Protein AF-A0A351Q519-F1 (afdb_monomer_lite)

Radius of gyration: 12.64 Å; chains: 1; bounding box: 33×24×26 Å

Structure (mmCIF, N/CA/C/O backbone):
data_AF-A0A351Q519-F1
#
_entry.id   AF-A0A351Q519-F1
#
loop_
_atom_site.group_PDB
_atom_site.id
_atom_site.type_symbol
_atom_site.label_atom_id
_atom_site.label_alt_id
_atom_site.label_comp_id
_atom_site.label_asym_id
_atom_site.label_entity_id
_atom_site.label_seq_id
_atom_site.pdbx_PDB_ins_code
_at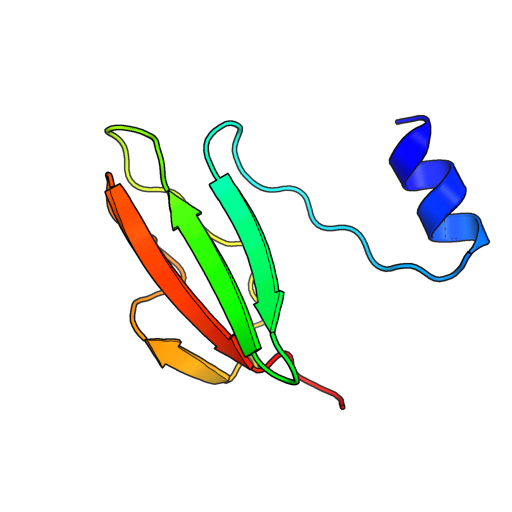om_site.Cartn_x
_atom_site.Cartn_y
_atom_site.Cartn_z
_atom_site.occupancy
_atom_site.B_iso_or_equiv
_atom_site.auth_seq_id
_atom_site.auth_comp_id
_atom_site.auth_asym_id
_atom_site.auth_atom_id
_atom_site.pdbx_PDB_model_num
ATOM 1 N N . ASP A 1 1 ? -13.998 13.568 -5.677 1.00 77.81 1 ASP A N 1
ATOM 2 C CA . ASP A 1 1 ? -13.751 12.145 -5.373 1.00 77.81 1 ASP A CA 1
ATOM 3 C C . ASP A 1 1 ? -15.039 11.356 -5.190 1.00 77.81 1 ASP A C 1
ATOM 5 O O . ASP A 1 1 ? -15.493 11.160 -4.070 1.00 77.81 1 ASP A O 1
ATOM 9 N N . PHE A 1 2 ? -15.628 10.895 -6.294 1.00 95.31 2 PHE A N 1
ATOM 10 C CA . PHE A 1 2 ? -16.895 10.156 -6.274 1.00 95.31 2 PHE A CA 1
ATOM 11 C C . PHE A 1 2 ? -16.827 8.881 -5.410 1.00 95.31 2 PHE A C 1
ATOM 13 O O . PHE A 1 2 ? -17.652 8.689 -4.522 1.00 95.31 2 PHE A O 1
ATOM 20 N N . PHE A 1 3 ? -15.799 8.044 -5.603 1.00 94.69 3 PHE A N 1
ATOM 21 C CA . PHE A 1 3 ? -15.663 6.790 -4.852 1.00 94.69 3 PHE A CA 1
ATOM 22 C C . PHE A 1 3 ? -15.359 7.002 -3.369 1.00 94.69 3 PHE A C 1
ATOM 24 O O . PHE A 1 3 ? -15.945 6.327 -2.530 1.00 94.69 3 PHE A O 1
ATOM 31 N N . GLN A 1 4 ? -14.500 7.969 -3.028 1.00 95.12 4 GLN A N 1
ATOM 32 C CA . GLN A 1 4 ? -14.208 8.276 -1.626 1.00 95.12 4 GLN A CA 1
ATOM 33 C C . GLN A 1 4 ? -15.474 8.693 -0.873 1.00 95.12 4 GLN A C 1
ATOM 35 O O . GLN A 1 4 ? -15.702 8.222 0.235 1.00 95.12 4 GLN A O 1
ATOM 40 N N . GLN A 1 5 ? -16.309 9.544 -1.476 1.00 96.62 5 GLN A N 1
ATOM 41 C CA . GLN A 1 5 ? -17.557 9.997 -0.856 1.00 96.62 5 GLN A CA 1
ATOM 42 C C . GLN A 1 5 ? -18.511 8.830 -0.579 1.00 96.62 5 GLN A C 1
ATOM 44 O O . GLN A 1 5 ? -19.107 8.764 0.493 1.00 96.62 5 GLN A O 1
ATOM 49 N N . TYR A 1 6 ? -18.615 7.882 -1.509 1.00 97.38 6 TYR A N 1
ATOM 50 C CA . TYR A 1 6 ? -19.461 6.704 -1.328 1.00 97.38 6 TYR A CA 1
ATOM 51 C C . TYR A 1 6 ? -18.913 5.758 -0.247 1.00 97.38 6 TYR A C 1
ATOM 53 O O . TYR A 1 6 ? -19.667 5.267 0.591 1.00 97.38 6 TYR A O 1
ATOM 61 N N . CYS A 1 7 ? -17.591 5.556 -0.201 1.00 97.12 7 CYS A N 1
ATOM 62 C CA . CYS A 1 7 ? -16.944 4.790 0.866 1.00 97.12 7 CYS A CA 1
ATOM 63 C C . CYS A 1 7 ? -17.164 5.430 2.242 1.00 97.12 7 CYS A C 1
ATOM 65 O O . CYS A 1 7 ? -17.502 4.726 3.189 1.00 97.12 7 CYS A O 1
ATOM 67 N N . GLN A 1 8 ? -17.058 6.758 2.346 1.00 95.94 8 GLN A N 1
ATOM 68 C CA . GLN A 1 8 ? -17.328 7.488 3.588 1.00 95.94 8 GLN A CA 1
ATOM 69 C C . GLN A 1 8 ? -18.765 7.271 4.080 1.00 95.94 8 GLN A C 1
ATOM 71 O O . GLN A 1 8 ? -18.966 7.011 5.262 1.00 95.94 8 GLN A O 1
ATOM 76 N N . GLN A 1 9 ? -19.757 7.307 3.185 1.00 97.00 9 GLN A N 1
ATOM 77 C CA . GLN A 1 9 ? -21.157 7.011 3.529 1.00 97.00 9 GLN A CA 1
ATOM 78 C C . GLN A 1 9 ? -21.360 5.568 4.018 1.00 97.00 9 GLN A C 1
ATOM 80 O O . GLN A 1 9 ? -22.255 5.310 4.818 1.00 97.00 9 GLN A O 1
ATOM 85 N N . ALA A 1 10 ? -20.527 4.638 3.552 1.00 97.12 10 ALA A N 1
ATOM 86 C CA . ALA A 1 10 ? -20.547 3.232 3.942 1.00 97.12 10 ALA A CA 1
ATOM 87 C C . ALA A 1 10 ? -19.622 2.901 5.132 1.00 97.12 10 ALA A C 1
ATOM 89 O O . ALA A 1 10 ? -19.460 1.725 5.451 1.00 97.12 10 ALA A O 1
ATOM 90 N N . ASN A 1 11 ? -19.007 3.901 5.781 1.00 95.12 11 ASN A N 1
ATOM 91 C CA . ASN A 1 11 ? -17.985 3.717 6.823 1.00 95.12 11 ASN A CA 1
ATOM 92 C C . ASN A 1 11 ? -16.795 2.842 6.380 1.00 95.12 11 ASN A C 1
ATOM 94 O O . ASN A 1 11 ? -16.195 2.129 7.181 1.00 95.12 11 ASN A O 1
ATOM 98 N N . ILE A 1 12 ? -16.443 2.899 5.096 1.00 93.00 12 ILE A N 1
ATOM 99 C CA . ILE A 1 12 ? -15.263 2.242 4.540 1.00 93.00 12 ILE A CA 1
ATOM 100 C C . ILE A 1 12 ? -14.120 3.255 4.549 1.00 93.00 12 ILE A C 1
ATOM 102 O O . ILE A 1 12 ? -14.170 4.273 3.852 1.00 93.00 12 ILE A O 1
ATOM 106 N N . GLN A 1 13 ? -13.081 2.975 5.333 1.00 88.56 13 GLN A N 1
ATOM 107 C CA . GLN A 1 13 ? -11.878 3.800 5.369 1.00 88.56 13 GLN A CA 1
ATOM 108 C C . GLN A 1 13 ? -11.153 3.747 4.018 1.00 88.56 13 GLN A C 1
ATOM 110 O O . GLN A 1 13 ? -10.976 2.685 3.422 1.00 88.56 13 GLN A O 1
ATOM 115 N N . THR A 1 14 ? -10.719 4.909 3.533 1.00 91.44 14 THR A N 1
ATOM 116 C CA . THR A 1 14 ? -9.965 5.042 2.282 1.00 91.44 14 THR A CA 1
ATOM 117 C C . THR A 1 14 ? -8.631 5.714 2.541 1.00 91.44 14 THR A C 1
ATOM 119 O O . THR A 1 14 ? -8.573 6.688 3.290 1.00 91.44 14 THR A O 1
ATOM 122 N N . PHE A 1 15 ? -7.599 5.268 1.837 1.00 89.62 15 PHE A N 1
ATOM 123 C CA . PHE A 1 15 ? -6.257 5.832 1.903 1.00 89.62 15 PHE A CA 1
ATOM 124 C C . PHE A 1 15 ? -5.874 6.432 0.553 1.00 89.62 15 PHE A C 1
ATOM 126 O O . PHE A 1 15 ? -6.338 5.986 -0.501 1.00 89.62 15 PHE A O 1
ATOM 133 N N . ARG A 1 16 ? -5.021 7.454 0.587 1.00 92.06 16 ARG A N 1
ATOM 134 C CA . ARG A 1 16 ? -4.429 8.060 -0.606 1.00 92.06 16 ARG A CA 1
ATOM 135 C C . ARG A 1 16 ? -2.972 7.646 -0.678 1.00 92.06 16 ARG A C 1
ATOM 137 O O . ARG A 1 16 ? -2.166 8.106 0.119 1.00 92.06 16 ARG A O 1
ATOM 144 N N . PHE A 1 17 ? -2.666 6.769 -1.622 1.00 94.62 17 PHE A N 1
ATOM 1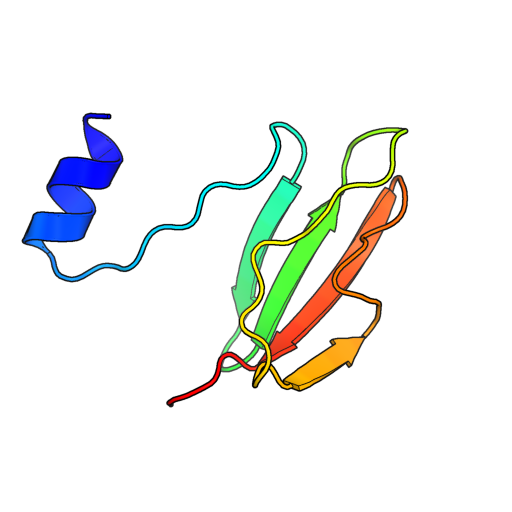45 C CA . PHE A 1 17 ? -1.298 6.388 -1.938 1.00 94.62 17 PHE A CA 1
ATOM 146 C C . PHE A 1 17 ? -0.821 7.126 -3.191 1.00 94.62 17 PHE A C 1
ATOM 148 O O . PHE A 1 17 ? -1.637 7.695 -3.924 1.00 94.62 17 PHE A O 1
ATOM 155 N N . GLY A 1 18 ? 0.488 7.098 -3.443 1.00 94.81 18 GLY A N 1
ATOM 156 C CA . GLY A 1 18 ? 1.027 7.531 -4.728 1.00 94.81 18 GLY A CA 1
ATOM 157 C C . GLY A 1 18 ? 0.542 6.649 -5.884 1.00 94.81 18 GLY A C 1
ATOM 158 O O . GLY A 1 18 ? 0.044 5.538 -5.682 1.00 94.81 18 GLY A O 1
ATOM 159 N N . GLU A 1 19 ? 0.654 7.173 -7.106 1.00 96.69 19 GLU A N 1
ATOM 160 C CA . GLU A 1 19 ? 0.020 6.629 -8.319 1.00 96.69 19 GLU A CA 1
ATOM 161 C C . GLU A 1 19 ? 0.381 5.165 -8.610 1.00 96.69 19 GLU A C 1
ATOM 163 O O . GLU A 1 19 ? -0.462 4.405 -9.094 1.00 96.69 19 GLU A O 1
ATOM 168 N N . ASP A 1 20 ? 1.588 4.744 -8.232 1.00 98.12 20 ASP A N 1
ATOM 169 C CA . ASP A 1 20 ? 2.129 3.411 -8.514 1.00 98.12 20 ASP A CA 1
ATOM 170 C C . ASP A 1 20 ? 2.079 2.446 -7.324 1.00 98.12 20 ASP A C 1
ATOM 172 O O . ASP A 1 20 ? 2.538 1.305 -7.420 1.00 98.12 20 ASP A O 1
ATOM 176 N N . ILE A 1 21 ? 1.491 2.867 -6.203 1.00 98.31 21 ILE A N 1
ATOM 177 C CA . ILE A 1 21 ? 1.258 1.976 -5.069 1.00 98.31 21 ILE A CA 1
ATOM 178 C C . ILE A 1 21 ? -0.032 1.194 -5.293 1.00 98.31 21 ILE A C 1
ATOM 180 O O . ILE A 1 21 ? -1.094 1.746 -5.601 1.00 98.31 21 ILE A O 1
ATOM 184 N N . ARG A 1 22 ? 0.037 -0.123 -5.108 1.00 98.12 22 ARG A N 1
ATOM 185 C CA . ARG A 1 22 ? -1.143 -0.993 -5.047 1.00 98.12 22 ARG A CA 1
ATOM 186 C C . ARG A 1 22 ? -1.178 -1.704 -3.714 1.00 98.12 22 ARG A C 1
ATOM 188 O O . ARG A 1 22 ? -0.148 -2.158 -3.225 1.00 98.12 22 ARG A O 1
ATOM 195 N N . VAL A 1 23 ? -2.376 -1.803 -3.151 1.00 96.94 23 VAL A N 1
ATOM 196 C CA . VAL A 1 23 ? -2.589 -2.382 -1.829 1.00 96.94 23 VAL A CA 1
ATOM 197 C C . VAL A 1 23 ? -3.624 -3.491 -1.900 1.00 96.94 23 VAL A C 1
ATOM 199 O O . VAL A 1 23 ? -4.649 -3.348 -2.566 1.00 96.94 23 VAL A O 1
ATOM 202 N N . CYS A 1 24 ? -3.364 -4.593 -1.204 1.00 96.31 24 CYS A N 1
ATOM 203 C CA . CYS A 1 24 ? -4.347 -5.641 -0.971 1.00 96.31 24 CYS A CA 1
ATOM 204 C C . CYS A 1 24 ? -4.289 -6.132 0.478 1.00 96.31 24 CYS A C 1
ATOM 206 O O . CYS A 1 24 ? -3.259 -6.042 1.145 1.00 96.31 24 CYS A O 1
ATOM 208 N N . GLN A 1 25 ? -5.411 -6.653 0.967 1.00 94.56 25 GLN A N 1
ATOM 209 C CA . GLN A 1 25 ? -5.524 -7.221 2.306 1.00 94.56 25 GLN A CA 1
ATOM 210 C C . GLN A 1 25 ? -5.676 -8.742 2.216 1.00 94.56 25 GLN A C 1
ATOM 212 O O . GLN A 1 25 ? -6.438 -9.250 1.390 1.00 94.56 25 GLN A O 1
ATOM 217 N N . ARG A 1 26 ? -4.978 -9.475 3.088 1.00 95.81 26 ARG A N 1
ATOM 218 C CA . ARG A 1 26 ? -5.127 -10.926 3.260 1.00 95.81 26 ARG A CA 1
ATOM 219 C C . ARG A 1 26 ? -5.211 -11.257 4.745 1.00 95.81 26 ARG A C 1
ATOM 221 O O . ARG A 1 26 ? -4.189 -11.334 5.422 1.00 95.81 26 ARG A O 1
ATOM 228 N N . GLY A 1 27 ? -6.429 -11.488 5.231 1.00 94.75 27 GLY A N 1
ATOM 229 C CA . GLY A 1 27 ? -6.679 -11.642 6.664 1.00 94.75 27 GLY A CA 1
ATOM 230 C C . GLY A 1 27 ? -6.435 -10.325 7.399 1.00 94.75 27 GLY A C 1
ATOM 231 O O . GLY A 1 27 ? -6.962 -9.287 7.006 1.00 94.75 27 GLY A O 1
ATOM 232 N N . ASP A 1 28 ? -5.613 -10.370 8.439 1.00 93.44 28 ASP A N 1
ATOM 233 C CA . ASP A 1 28 ? -5.203 -9.228 9.262 1.00 93.44 28 ASP A CA 1
ATOM 234 C C . ASP A 1 28 ? -3.962 -8.495 8.720 1.00 93.44 2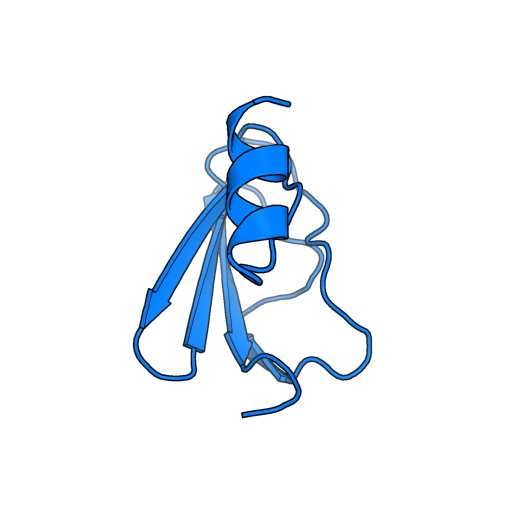8 ASP A C 1
ATOM 236 O O . ASP A 1 28 ? -3.449 -7.588 9.368 1.00 93.44 28 ASP A O 1
ATOM 240 N N . LEU A 1 29 ? -3.461 -8.882 7.543 1.00 95.06 29 LEU A N 1
ATOM 241 C CA . LEU A 1 29 ? -2.290 -8.271 6.920 1.00 95.06 29 LEU A CA 1
ATOM 242 C C . LEU A 1 29 ? -2.672 -7.424 5.713 1.00 95.06 29 LEU A C 1
ATOM 244 O O . LEU A 1 29 ? -3.475 -7.840 4.874 1.00 95.06 29 LEU A O 1
ATOM 248 N N . ILE A 1 30 ? -2.013 -6.279 5.586 1.00 95.94 30 ILE A N 1
ATOM 249 C CA . ILE A 1 30 ? -2.055 -5.414 4.415 1.00 95.94 30 ILE A CA 1
ATOM 250 C C . ILE A 1 30 ? -0.698 -5.481 3.711 1.00 95.94 30 ILE A C 1
ATOM 252 O O . ILE A 1 30 ? 0.348 -5.427 4.353 1.00 95.94 30 ILE A O 1
ATOM 256 N N . PHE A 1 31 ? -0.734 -5.613 2.388 1.00 97.94 31 PHE A N 1
ATOM 257 C CA . PHE A 1 31 ? 0.424 -5.657 1.502 1.00 97.94 31 PHE A CA 1
ATOM 258 C C . PHE A 1 31 ? 0.391 -4.424 0.607 1.00 97.94 31 PHE A C 1
ATOM 260 O O . PHE A 1 31 ? -0.595 -4.230 -0.102 1.00 97.94 31 PHE A O 1
ATOM 267 N N . ALA A 1 32 ? 1.460 -3.631 0.604 1.00 98.25 32 ALA A N 1
ATOM 268 C CA . ALA A 1 32 ? 1.691 -2.588 -0.387 1.00 98.25 32 ALA A CA 1
ATOM 269 C C . ALA A 1 32 ? 2.819 -2.998 -1.330 1.00 98.25 32 ALA A C 1
ATOM 271 O O . ALA A 1 32 ? 3.864 -3.473 -0.888 1.00 98.25 32 ALA A O 1
ATOM 272 N N . PHE A 1 33 ? 2.602 -2.766 -2.618 1.00 98.56 33 PHE A N 1
ATOM 273 C CA . PHE A 1 33 ? 3.571 -2.982 -3.682 1.00 98.56 33 PHE A CA 1
ATOM 274 C C . PHE A 1 33 ? 3.844 -1.656 -4.369 1.00 98.56 33 PHE A C 1
ATOM 276 O O . PHE A 1 33 ? 2.897 -0.967 -4.758 1.00 98.56 33 PHE A O 1
ATOM 283 N N . ASN A 1 34 ? 5.121 -1.324 -4.527 1.00 98.62 34 ASN A N 1
ATOM 284 C CA . ASN A 1 34 ? 5.540 -0.154 -5.278 1.00 98.62 34 ASN A CA 1
ATOM 285 C C . ASN A 1 34 ? 5.961 -0.568 -6.686 1.00 98.62 34 ASN A C 1
ATOM 287 O O . ASN A 1 34 ? 6.975 -1.237 -6.853 1.00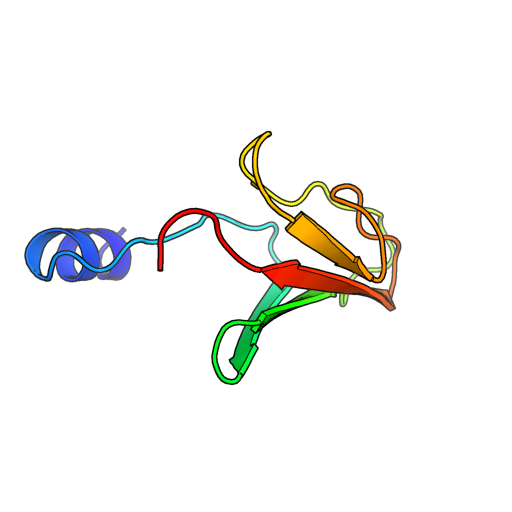 98.62 34 ASN A O 1
ATOM 291 N N . TYR A 1 35 ? 5.181 -0.192 -7.697 1.00 98.56 35 TYR A N 1
ATOM 292 C CA . TYR A 1 35 ? 5.495 -0.521 -9.088 1.00 98.56 35 TYR A CA 1
ATOM 293 C C . TYR A 1 35 ? 6.381 0.520 -9.782 1.00 98.56 35 TYR A C 1
ATOM 295 O O . TYR A 1 35 ? 6.820 0.261 -10.903 1.00 98.56 35 TYR A O 1
ATOM 303 N N . SER A 1 36 ? 6.672 1.657 -9.141 1.00 98.31 36 SER A N 1
ATOM 304 C CA . SER A 1 36 ? 7.522 2.695 -9.727 1.00 98.31 36 SER A CA 1
ATOM 305 C C . SER A 1 36 ? 9.013 2.384 -9.584 1.00 98.31 36 SER A C 1
ATOM 307 O O . SER A 1 36 ? 9.421 1.443 -8.896 1.00 98.31 36 SER A O 1
ATOM 309 N N . ASP A 1 37 ? 9.822 3.215 -10.242 1.00 98.19 37 ASP A N 1
ATOM 310 C CA . ASP A 1 37 ? 11.278 3.257 -10.119 1.00 98.19 37 ASP A CA 1
ATOM 311 C C . ASP A 1 37 ? 11.765 4.236 -9.022 1.00 98.19 37 ASP A C 1
ATOM 313 O O . ASP A 1 37 ? 12.971 4.421 -8.859 1.00 98.19 37 ASP A O 1
ATOM 317 N N . GLN A 1 38 ? 10.845 4.843 -8.256 1.00 98.25 38 GLN A N 1
ATOM 318 C CA . GLN A 1 38 ? 11.130 5.787 -7.165 1.00 98.25 38 GLN A CA 1
ATOM 319 C C . GLN A 1 38 ? 10.636 5.255 -5.818 1.00 98.25 38 GLN A C 1
ATOM 321 O O . GLN A 1 38 ? 9.626 4.555 -5.752 1.00 98.25 38 GLN A O 1
ATOM 326 N N . SER A 1 39 ? 11.303 5.623 -4.724 1.00 97.88 39 SER A N 1
ATOM 327 C CA . SER A 1 39 ? 10.784 5.336 -3.387 1.00 97.88 39 SER A CA 1
ATOM 328 C C . SER A 1 39 ? 9.542 6.183 -3.082 1.00 97.88 39 SER A C 1
ATOM 330 O O . SER A 1 39 ? 9.374 7.289 -3.604 1.00 97.88 39 SER A O 1
ATOM 332 N N . GLN A 1 40 ? 8.641 5.657 -2.252 1.00 98.00 40 GLN A N 1
ATOM 333 C CA . GLN A 1 40 ? 7.401 6.340 -1.874 1.00 98.00 40 GLN A CA 1
ATOM 334 C C . GLN A 1 40 ? 7.116 6.183 -0.380 1.00 98.00 40 GLN A C 1
ATOM 336 O O . GLN A 1 40 ? 7.492 5.188 0.233 1.00 98.00 40 GLN A O 1
ATOM 341 N N . GLU A 1 41 ?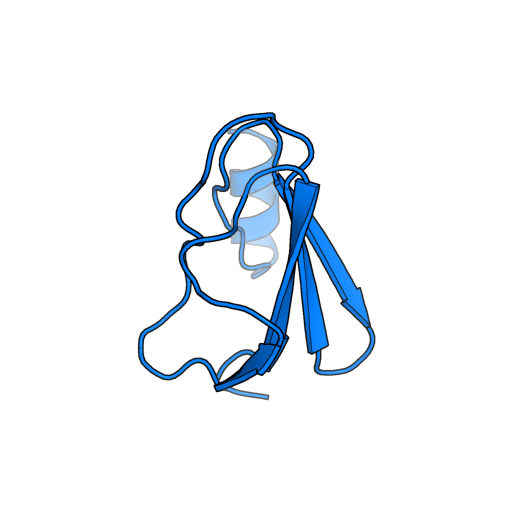 6.420 7.157 0.204 1.00 96.44 41 GLU A N 1
ATOM 342 C CA . GLU A 1 41 ? 5.985 7.097 1.601 1.00 96.44 41 GLU A CA 1
ATOM 343 C C . GLU A 1 41 ? 4.570 6.514 1.695 1.00 96.44 41 GLU A C 1
ATOM 345 O O . GLU A 1 41 ? 3.635 7.002 1.052 1.00 96.44 41 GLU A O 1
ATOM 350 N N . LEU A 1 42 ? 4.400 5.471 2.504 1.00 95.50 42 LEU A N 1
ATOM 351 C CA . LEU A 1 42 ? 3.097 4.901 2.819 1.00 95.50 42 LEU A CA 1
ATOM 352 C C . LEU A 1 42 ? 2.434 5.706 3.956 1.00 95.50 42 LEU A C 1
ATOM 354 O O . LEU A 1 42 ? 3.088 5.977 4.962 1.00 95.50 42 LEU A O 1
ATOM 358 N N . PRO A 1 43 ? 1.133 6.043 3.859 1.00 92.94 43 PRO A N 1
ATOM 359 C CA . PRO A 1 43 ? 0.381 6.746 4.899 1.00 92.94 43 PRO A CA 1
ATOM 360 C C . PRO A 1 43 ? 0.023 5.802 6.062 1.00 92.94 43 PRO A C 1
ATOM 362 O O . PRO A 1 43 ? -1.149 5.501 6.283 1.00 92.94 43 PRO A O 1
ATOM 365 N N . LEU A 1 44 ? 1.036 5.271 6.750 1.00 90.44 44 LEU A N 1
ATOM 366 C CA . LEU A 1 44 ? 0.872 4.379 7.899 1.00 90.44 44 LEU A CA 1
ATOM 367 C C . LEU A 1 44 ? 0.780 5.185 9.196 1.00 90.44 44 LEU A C 1
ATOM 369 O O . LEU A 1 44 ? 1.535 6.136 9.401 1.00 90.44 44 LEU A O 1
ATOM 373 N N . ASP A 1 45 ? -0.105 4.764 10.095 1.00 86.19 45 ASP A N 1
ATOM 374 C CA . ASP A 1 45 ? -0.187 5.327 11.441 1.00 86.19 45 ASP A CA 1
ATOM 375 C C . ASP A 1 45 ? 1.026 4.899 12.281 1.00 86.19 45 ASP A C 1
ATOM 377 O O . ASP A 1 45 ? 1.578 3.810 12.095 1.00 86.19 45 ASP A O 1
ATOM 381 N N . SER A 1 46 ? 1.435 5.733 13.241 1.00 81.50 46 SER A N 1
ATOM 382 C CA . SER A 1 46 ? 2.634 5.495 14.063 1.00 81.50 46 SER A CA 1
ATOM 383 C C . SER A 1 46 ? 2.574 4.231 14.927 1.00 81.50 46 SER A C 1
ATOM 385 O O . SER A 1 46 ? 3.607 3.762 15.396 1.00 81.50 46 SER A O 1
ATOM 387 N N . ASP A 1 47 ? 1.377 3.705 15.178 1.00 84.44 47 ASP A N 1
ATOM 388 C CA . ASP A 1 47 ? 1.135 2.491 15.962 1.00 84.44 47 ASP A CA 1
ATOM 389 C C . ASP A 1 47 ? 1.036 1.218 15.095 1.00 84.44 47 ASP A C 1
ATOM 391 O O . ASP A 1 47 ? 0.874 0.117 15.623 1.00 84.44 47 ASP A O 1
ATOM 395 N N . THR A 1 48 ? 1.192 1.352 13.773 1.00 89.44 48 THR A N 1
ATOM 396 C CA . THR A 1 48 ? 1.141 0.239 12.824 1.00 89.44 48 THR A CA 1
ATOM 397 C C . THR A 1 48 ? 2.251 -0.779 13.090 1.00 89.44 48 THR A C 1
ATOM 399 O O . THR A 1 48 ? 3.434 -0.445 13.184 1.00 89.44 48 THR A O 1
ATOM 402 N N . SER A 1 49 ? 1.894 -2.065 13.120 1.00 94.06 49 SER A N 1
ATOM 403 C CA . SER A 1 49 ? 2.867 -3.143 13.298 1.00 94.06 49 SER A CA 1
ATOM 404 C C . SER A 1 49 ? 3.412 -3.616 11.946 1.00 94.06 49 SER A C 1
ATOM 406 O O . SER A 1 49 ? 2.763 -4.386 11.231 1.00 94.06 49 SER A O 1
ATOM 408 N N . LEU A 1 50 ? 4.611 -3.149 11.584 1.00 95.25 50 LEU A N 1
ATOM 409 C CA . LEU A 1 50 ? 5.330 -3.582 10.380 1.00 95.25 50 LEU A CA 1
ATOM 410 C C . LEU A 1 50 ? 5.819 -5.031 10.523 1.00 95.25 50 L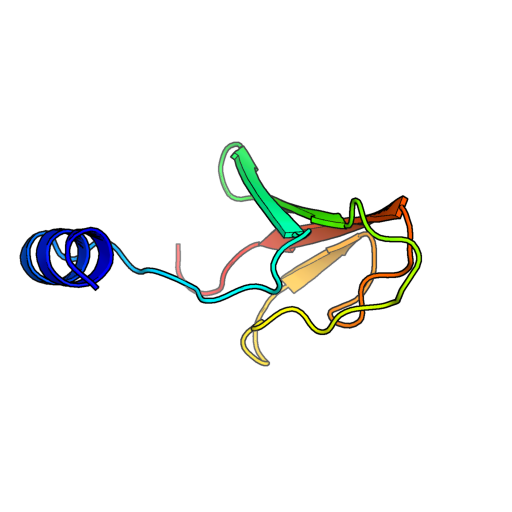EU A C 1
ATOM 412 O O . LEU A 1 50 ? 6.491 -5.383 11.489 1.00 95.25 50 LEU A O 1
ATOM 416 N N . MET A 1 51 ? 5.491 -5.865 9.539 1.00 96.75 51 MET A N 1
ATOM 417 C CA . MET A 1 51 ? 5.914 -7.269 9.453 1.00 96.75 51 MET A CA 1
ATOM 418 C C . MET A 1 51 ? 7.077 -7.452 8.470 1.00 96.75 51 MET A C 1
ATOM 420 O O . MET A 1 51 ? 7.909 -8.338 8.652 1.00 96.75 51 MET A O 1
ATOM 424 N N . LEU A 1 52 ? 7.116 -6.639 7.409 1.00 97.44 52 LEU A N 1
ATOM 425 C CA . LEU A 1 52 ? 8.138 -6.665 6.364 1.00 97.44 52 LEU A CA 1
ATOM 426 C C . LEU A 1 52 ? 8.292 -5.271 5.753 1.00 97.44 52 LEU A C 1
ATOM 428 O O . LEU A 1 52 ? 7.288 -4.614 5.481 1.00 97.44 52 LEU A O 1
ATOM 432 N N . GLY A 1 53 ? 9.530 -4.868 5.470 1.00 96.25 53 GLY A N 1
ATOM 433 C CA . GLY A 1 53 ? 9.830 -3.584 4.836 1.00 96.25 53 GLY A CA 1
ATOM 434 C C . GLY A 1 53 ? 9.676 -2.397 5.790 1.00 96.25 53 GLY A C 1
ATOM 435 O O . GLY A 1 53 ? 9.786 -2.538 7.009 1.00 96.25 53 GLY A O 1
ATOM 436 N N . SER A 1 54 ? 9.435 -1.223 5.217 1.00 95.31 54 SER A N 1
ATOM 437 C CA . SER A 1 54 ? 9.334 0.064 5.914 1.00 95.31 54 SER A CA 1
ATOM 438 C C . SER A 1 54 ? 8.195 0.916 5.352 1.00 95.31 54 SER A C 1
ATOM 440 O O . SER A 1 54 ? 7.696 0.651 4.258 1.00 95.31 54 SER A O 1
ATOM 442 N N . ALA A 1 55 ? 7.788 1.955 6.091 1.00 94.94 55 ALA A N 1
ATOM 443 C CA . ALA A 1 55 ? 6.837 2.958 5.595 1.00 94.94 55 ALA A CA 1
ATOM 444 C C . ALA A 1 55 ? 7.366 3.676 4.342 1.00 94.94 55 ALA A C 1
ATOM 446 O O . ALA A 1 55 ? 6.602 3.943 3.419 1.00 94.94 55 ALA A O 1
ATOM 447 N N . HIS A 1 56 ? 8.683 3.876 4.271 1.00 96.94 56 HIS A N 1
ATOM 448 C CA . HIS A 1 56 ? 9.370 4.247 3.044 1.00 96.94 56 HIS A CA 1
ATOM 449 C C . HIS A 1 56 ? 9.564 2.992 2.183 1.00 96.94 56 HIS A C 1
ATOM 451 O O . HIS A 1 56 ? 10.417 2.159 2.495 1.00 96.94 56 HIS A O 1
ATOM 457 N N . ILE A 1 57 ? 8.729 2.799 1.161 1.00 97.94 57 ILE A N 1
ATOM 458 C CA . ILE A 1 57 ? 8.776 1.625 0.283 1.00 97.94 57 ILE A CA 1
ATOM 459 C C . ILE A 1 57 ? 9.698 1.903 -0.908 1.00 97.94 57 ILE A C 1
ATOM 461 O O . ILE A 1 57 ? 9.499 2.851 -1.667 1.00 97.94 57 ILE A O 1
ATOM 465 N N . GLU A 1 58 ? 10.719 1.066 -1.068 1.00 98.44 58 GLU A N 1
ATOM 466 C CA . GLU A 1 58 ? 11.697 1.161 -2.158 1.00 98.44 58 GLU A CA 1
ATOM 467 C C . GLU A 1 58 ? 11.062 0.913 -3.544 1.00 98.44 58 GLU A C 1
ATOM 469 O O . GLU A 1 58 ? 9.981 0.311 -3.628 1.00 98.44 58 GLU A O 1
ATOM 474 N N . PRO A 1 59 ? 11.718 1.337 -4.644 1.00 98.50 59 PRO A N 1
ATOM 475 C CA . PRO A 1 59 ? 11.339 0.953 -6.003 1.00 98.50 59 PRO A CA 1
ATOM 476 C C . PRO A 1 59 ? 11.174 -0.560 -6.143 1.00 98.50 59 PRO A C 1
ATOM 478 O O . PRO A 1 59 ? 12.012 -1.327 -5.663 1.00 98.50 59 PRO A O 1
ATOM 481 N N . HIS A 1 60 ? 10.102 -1.002 -6.803 1.00 98.44 60 HIS A N 1
ATOM 482 C CA . HIS A 1 60 ? 9.795 -2.432 -6.985 1.00 98.44 60 HIS A CA 1
ATOM 483 C C . HIS A 1 60 ? 9.703 -3.231 -5.667 1.00 98.44 60 HIS A C 1
ATOM 485 O O . HIS A 1 60 ? 9.816 -4.460 -5.661 1.00 98.44 60 HIS A O 1
ATOM 491 N N . GLY A 1 61 ? 9.519 -2.531 -4.543 1.00 98.38 61 GLY A N 1
ATOM 492 C CA . GLY A 1 61 ? 9.511 -3.087 -3.200 1.00 98.38 61 GLY A CA 1
ATOM 493 C C . GLY A 1 61 ? 8.141 -3.573 -2.736 1.00 98.38 61 GLY A C 1
ATOM 494 O O . GLY A 1 61 ? 7.104 -3.340 -3.366 1.00 98.38 61 GLY A O 1
ATOM 495 N N . VAL A 1 62 ? 8.153 -4.235 -1.577 1.00 98.38 62 VAL A N 1
ATOM 496 C CA . VAL A 1 62 ? 6.960 -4.672 -0.847 1.00 98.38 62 VAL A CA 1
ATOM 497 C C . VAL A 1 62 ? 7.077 -4.300 0.629 1.00 98.38 62 VAL A C 1
ATOM 499 O O . VAL A 1 62 ? 8.103 -4.557 1.260 1.00 98.38 62 VAL A O 1
ATOM 502 N N . THR A 1 63 ? 5.998 -3.752 1.184 1.00 98.19 63 THR A N 1
ATOM 503 C CA . THR A 1 63 ? 5.840 -3.523 2.625 1.00 98.19 63 THR A CA 1
ATOM 504 C C . THR A 1 63 ? 4.592 -4.248 3.105 1.00 98.19 63 THR A C 1
ATOM 506 O O . THR A 1 63 ? 3.550 -4.211 2.449 1.00 98.19 63 THR A O 1
ATOM 509 N N . VAL A 1 64 ? 4.691 -4.916 4.253 1.00 97.81 64 VAL A N 1
ATOM 510 C CA . VAL A 1 64 ? 3.582 -5.653 4.865 1.00 97.81 64 VAL A CA 1
ATOM 511 C C . VAL A 1 64 ? 3.405 -5.197 6.300 1.00 97.81 64 VAL A C 1
ATOM 513 O O . VAL A 1 64 ? 4.373 -5.149 7.061 1.00 97.81 64 VAL A O 1
ATOM 516 N N . TRP A 1 65 ? 2.168 -4.913 6.690 1.00 96.06 65 TRP A N 1
ATOM 517 C CA . TRP A 1 65 ? 1.839 -4.519 8.054 1.00 96.06 65 TRP A CA 1
ATOM 518 C C . TRP A 1 65 ? 0.514 -5.102 8.522 1.00 96.06 65 TRP A C 1
ATOM 520 O O . TRP A 1 65 ? -0.314 -5.544 7.725 1.00 96.06 65 TRP A O 1
ATOM 530 N N . ARG A 1 66 ? 0.320 -5.080 9.838 1.00 94.25 66 ARG A N 1
ATOM 531 C CA . ARG A 1 66 ? -0.972 -5.289 10.486 1.00 94.25 66 ARG A CA 1
ATOM 532 C C . ARG A 1 66 ? -1.523 -3.923 10.913 1.00 94.25 66 ARG A C 1
ATOM 534 O O . ARG A 1 66 ? -0.800 -3.207 11.611 1.00 94.25 66 ARG A O 1
ATOM 541 N N . PRO A 1 67 ? -2.743 -3.538 10.496 1.00 85.88 67 PRO A N 1
ATOM 542 C CA . PRO A 1 67 ? -3.351 -2.283 10.915 1.00 85.88 67 PRO A CA 1
ATOM 543 C C . PRO A 1 67 ? -3.687 -2.318 12.410 1.00 85.88 67 PRO A C 1
ATOM 545 O O . PRO A 1 67 ? -4.034 -3.366 12.963 1.00 85.88 67 PRO A O 1
ATOM 548 N N . SER A 1 68 ? -3.583 -1.165 13.057 1.00 76.69 68 SER A N 1
ATOM 549 C CA . SER A 1 68 ? -3.950 -0.975 14.458 1.00 76.69 68 SER A CA 1
ATOM 550 C C . SER A 1 68 ? -5.478 -1.032 14.604 1.00 76.69 68 SER A C 1
ATOM 552 O O . SER A 1 68 ? -6.191 -0.336 13.888 1.00 76.69 68 SER A O 1
ATOM 554 N N . GLY A 1 69 ? -5.994 -1.865 15.516 1.00 64.75 69 GLY A N 1
ATOM 555 C CA . GLY A 1 69 ? -7.433 -1.939 15.822 1.00 64.75 69 GLY A CA 1
ATOM 556 C C . GLY A 1 69 ? -8.235 -2.969 15.016 1.00 64.75 69 GLY A C 1
ATOM 557 O O . GLY A 1 69 ? -9.179 -2.602 14.320 1.00 64.75 69 GLY A O 1
ATOM 558 N N . THR A 1 70 ? -7.891 -4.256 15.150 1.00 48.78 70 THR A N 1
ATOM 559 C CA . THR A 1 70 ? -8.849 -5.348 14.866 1.00 48.78 70 THR A CA 1
ATOM 560 C C . THR A 1 70 ? -9.760 -5.595 16.058 1.00 48.78 70 THR A C 1
ATOM 562 O O . THR A 1 70 ? -9.272 -5.465 17.204 1.00 48.78 70 THR A O 1
#

Sequence (70 aa):
DFFQQYCQQANIQTFRFGEDIRVCQRGDLIFAFNYSDQSQELPLDSDTSLMLGSAHIEPHGVTVWRPSGT

Foldseek 3Di:
DVVVVVCVVVVHDDDDFPPQWDWDDDPQKIKIFGQDQAWGAAPADPPWAWPDDDSGAHHRGMTMTGHPDD

Secondary structure (DSSP, 8-state):
-HHHHHHHHTT-------TTEEEEEETTEEEEEE-SSS-EE----TT-EEEES-SEEPTT-EEEEEPS--

pLDDT: mean 93.66, std 7.96, range [48.78, 98.62]